Protein AF-A0A264W7M4-F1 (afdb_monomer)

pLDDT: mean 89.7, std 8.47, range [66.0, 98.31]

Structure (mmCIF, N/CA/C/O backbone):
data_AF-A0A264W7M4-F1
#
_entry.id   AF-A0A264W7M4-F1
#
loop_
_atom_site.group_PDB
_atom_site.id
_atom_site.type_symbol
_atom_site.label_atom_id
_atom_site.label_alt_id
_atom_site.label_comp_id
_atom_site.label_asym_id
_atom_site.label_entity_id
_atom_site.label_seq_id
_atom_site.pdbx_PDB_ins_code
_atom_site.Cartn_x
_atom_site.Cartn_y
_atom_site.Cartn_z
_atom_site.occupancy
_atom_site.B_iso_or_equiv
_atom_site.auth_seq_id
_atom_site.auth_comp_id
_atom_site.auth_asym_id
_atom_site.auth_atom_id
_atom_site.pdbx_PDB_model_num
ATOM 1 N N . GLU A 1 1 ? -11.948 18.738 1.315 1.00 75.06 1 GLU A N 1
ATOM 2 C CA . GLU A 1 1 ? -12.625 17.583 0.692 1.00 75.06 1 GLU A CA 1
ATOM 3 C C . GLU A 1 1 ? 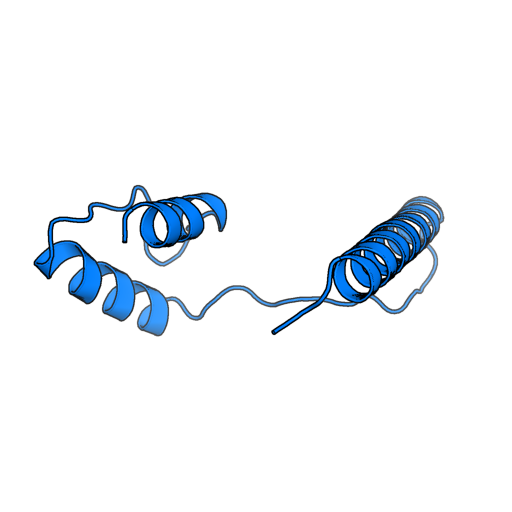-11.911 17.293 -0.624 1.00 75.06 1 GLU A C 1
ATOM 5 O O . GLU A 1 1 ? -11.581 18.259 -1.299 1.00 75.06 1 GLU A O 1
ATOM 10 N N . ARG A 1 2 ? -11.593 16.032 -0.950 1.00 85.00 2 ARG A N 1
ATOM 11 C CA . ARG A 1 2 ? -10.974 15.681 -2.245 1.00 85.00 2 ARG A CA 1
ATOM 12 C C . ARG A 1 2 ? -12.054 15.616 -3.325 1.00 85.00 2 ARG A C 1
ATOM 14 O O . ARG A 1 2 ? -12.970 14.798 -3.228 1.00 85.00 2 ARG A O 1
ATOM 21 N N . SER A 1 3 ? -11.926 16.453 -4.344 1.00 95.62 3 SER A N 1
ATOM 22 C CA . SER A 1 3 ? -12.788 16.511 -5.522 1.00 95.62 3 SER A CA 1
ATOM 23 C C . SER A 1 3 ? -12.662 15.264 -6.403 1.00 95.62 3 SER A C 1
ATOM 25 O O . SER A 1 3 ? -11.692 14.506 -6.333 1.00 95.62 3 SER A O 1
ATOM 27 N N . VAL A 1 4 ? -13.647 15.061 -7.284 1.00 96.62 4 VAL A N 1
ATOM 28 C CA . VAL A 1 4 ? -13.630 13.974 -8.279 1.00 96.62 4 VAL A CA 1
ATOM 29 C C . VAL A 1 4 ? -12.413 14.084 -9.199 1.00 96.62 4 VAL A C 1
ATOM 31 O O . VAL A 1 4 ? -11.798 13.070 -9.512 1.00 96.62 4 VAL A O 1
ATOM 34 N N . ALA A 1 5 ? -12.029 15.304 -9.584 1.00 97.38 5 ALA A N 1
ATOM 35 C CA . ALA A 1 5 ? -10.855 15.536 -10.419 1.00 97.38 5 ALA A CA 1
ATOM 36 C C . ALA A 1 5 ? -9.562 15.100 -9.712 1.00 97.38 5 ALA A C 1
ATOM 38 O O . ALA A 1 5 ? -8.748 14.404 -10.308 1.00 97.38 5 ALA A O 1
ATOM 39 N N . GLU A 1 6 ? -9.395 15.432 -8.430 1.00 97.38 6 GLU A N 1
ATOM 40 C CA . GLU A 1 6 ? -8.220 15.012 -7.654 1.00 97.38 6 GLU A CA 1
ATOM 41 C C . GLU A 1 6 ? -8.157 13.490 -7.482 1.00 97.38 6 GLU A C 1
ATOM 43 O O . GLU A 1 6 ? -7.080 12.907 -7.579 1.00 97.38 6 GLU A O 1
ATOM 48 N N . LYS A 1 7 ? -9.301 12.826 -7.266 1.00 96.75 7 LYS A N 1
ATOM 49 C CA . LYS A 1 7 ? -9.371 11.355 -7.227 1.00 96.75 7 LYS A CA 1
ATOM 50 C C . LYS A 1 7 ? -8.989 10.735 -8.563 1.00 96.75 7 LYS A C 1
ATOM 52 O O . LYS A 1 7 ? -8.182 9.819 -8.590 1.00 96.75 7 LYS A O 1
ATOM 57 N N . LEU A 1 8 ? -9.509 11.275 -9.661 1.00 97.00 8 LEU A N 1
ATOM 58 C CA . LEU A 1 8 ? -9.203 10.786 -10.999 1.00 97.00 8 LEU A CA 1
ATOM 59 C C . LEU A 1 8 ? -7.702 10.868 -11.306 1.00 97.00 8 LEU A C 1
ATOM 61 O O . LEU A 1 8 ? -7.124 9.903 -11.797 1.00 97.00 8 LEU A O 1
ATOM 65 N N . ILE A 1 9 ? -7.070 12.005 -10.999 1.00 97.81 9 ILE A N 1
ATOM 66 C CA . ILE A 1 9 ? -5.626 12.174 -11.197 1.00 97.81 9 ILE A CA 1
ATOM 67 C C . ILE A 1 9 ? -4.835 11.194 -10.326 1.00 97.81 9 ILE A C 1
ATOM 69 O O . ILE A 1 9 ? -3.877 10.601 -10.812 1.00 97.81 9 ILE A O 1
ATOM 73 N N . GLU A 1 10 ? -5.239 10.981 -9.073 1.00 97.62 10 GLU A N 1
ATOM 74 C CA . GLU A 1 10 ? -4.585 10.005 -8.194 1.00 97.62 10 GLU A CA 1
ATOM 75 C C . GLU A 1 10 ? -4.636 8.584 -8.762 1.00 97.62 10 GLU A C 1
ATOM 77 O O . GLU A 1 10 ? -3.590 7.950 -8.869 1.00 97.62 10 GLU A O 1
ATOM 82 N N . GLU A 1 11 ? -5.805 8.119 -9.208 1.00 97.69 11 GLU A N 1
ATOM 83 C CA . GLU A 1 11 ? -5.955 6.782 -9.799 1.00 97.69 11 GLU A CA 1
ATOM 84 C C . GLU A 1 11 ? -5.090 6.604 -11.054 1.00 97.69 11 GLU A C 1
ATOM 86 O O . GLU A 1 11 ? -4.426 5.579 -11.215 1.00 97.69 11 GLU A O 1
ATOM 91 N N . PHE A 1 12 ? -5.015 7.621 -11.922 1.00 98.31 12 PHE A N 1
ATOM 92 C CA . PHE A 1 12 ? -4.122 7.573 -13.083 1.00 98.31 12 PHE A CA 1
ATOM 93 C C . PHE A 1 12 ? -2.656 7.415 -12.680 1.00 98.31 12 PHE A C 1
ATOM 95 O O . PHE A 1 12 ? -1.926 6.626 -13.284 1.00 98.31 12 PHE A O 1
ATOM 102 N N . MET A 1 13 ? -2.221 8.152 -11.658 1.00 98.25 13 MET A N 1
ATOM 103 C CA . MET A 1 13 ? -0.847 8.066 -11.174 1.00 98.25 13 MET A CA 1
ATOM 104 C C . MET A 1 13 ? -0.562 6.722 -10.497 1.00 98.25 13 MET A C 1
ATOM 106 O O . MET A 1 13 ? 0.535 6.192 -10.669 1.00 98.25 13 MET A O 1
ATOM 110 N N . LEU A 1 14 ? -1.525 6.151 -9.767 1.00 97.81 14 LEU A N 1
ATOM 111 C CA . LEU A 1 14 ? -1.392 4.828 -9.151 1.00 97.81 14 LEU A CA 1
ATOM 112 C C . LEU A 1 14 ? -1.182 3.744 -10.212 1.00 97.81 14 LEU A C 1
ATOM 114 O O . LEU A 1 14 ? -0.165 3.053 -10.172 1.00 97.81 14 LEU A O 1
ATOM 118 N N . VAL A 1 15 ? -2.058 3.678 -11.220 1.00 98.31 15 VAL A N 1
ATOM 119 C CA . VAL A 1 15 ? -1.953 2.687 -12.307 1.00 98.31 15 VAL A CA 1
ATOM 120 C C . VAL A 1 15 ? -0.634 2.830 -13.072 1.00 98.31 15 VAL A C 1
ATOM 122 O O . VAL A 1 15 ? 0.015 1.833 -13.392 1.00 98.31 15 VAL A O 1
ATOM 125 N N . ALA A 1 16 ? -0.196 4.063 -13.345 1.00 98.25 16 ALA A N 1
ATOM 126 C CA . ALA A 1 16 ? 1.083 4.307 -14.008 1.00 98.25 16 ALA A CA 1
ATOM 127 C C . ALA A 1 16 ? 2.272 3.800 -13.172 1.00 98.25 16 ALA A C 1
ATOM 129 O O . ALA A 1 16 ? 3.156 3.125 -13.702 1.00 98.25 16 ALA A O 1
ATOM 130 N N . ASN A 1 17 ? 2.281 4.089 -11.869 1.00 97.94 17 ASN A N 1
ATOM 131 C CA . ASN A 1 17 ? 3.351 3.663 -10.966 1.00 97.94 17 ASN A CA 1
ATOM 132 C C . ASN A 1 17 ? 3.413 2.137 -10.828 1.00 97.94 17 ASN A C 1
ATOM 134 O O . ASN A 1 17 ? 4.504 1.569 -10.874 1.00 97.94 17 ASN A O 1
ATOM 138 N N . GLU A 1 18 ? 2.262 1.476 -10.698 1.00 97.75 18 GLU A N 1
ATOM 139 C CA . GLU A 1 18 ? 2.167 0.014 -10.636 1.00 97.75 18 GLU A CA 1
ATOM 140 C C . GLU A 1 18 ? 2.658 -0.632 -11.934 1.00 97.75 18 GLU A C 1
ATOM 142 O O . GLU A 1 18 ? 3.479 -1.545 -11.888 1.00 97.75 18 GLU A O 1
ATOM 147 N N . THR A 1 19 ? 2.256 -0.091 -13.089 1.00 98.00 19 THR A N 1
ATOM 148 C CA . THR A 1 19 ? 2.683 -0.590 -14.407 1.00 98.00 19 THR A CA 1
ATOM 149 C C . THR A 1 19 ? 4.200 -0.510 -14.579 1.00 98.00 19 THR A C 1
ATOM 151 O O . THR A 1 19 ? 4.828 -1.452 -15.063 1.00 98.00 19 THR A O 1
ATOM 154 N N . VAL A 1 20 ? 4.819 0.607 -14.179 1.00 97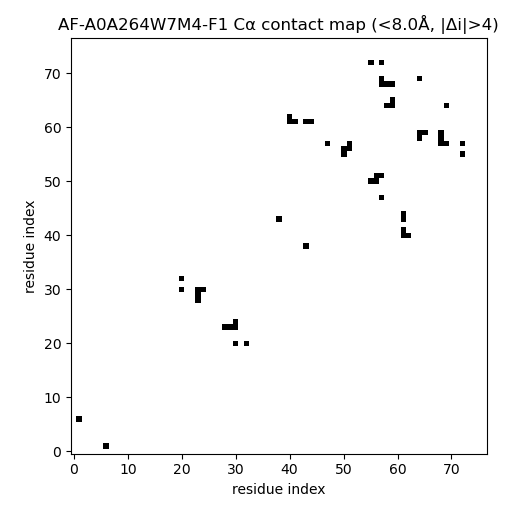.44 20 VAL A N 1
ATOM 155 C CA . VAL A 1 20 ? 6.281 0.761 -14.240 1.00 97.44 20 VAL A CA 1
ATOM 156 C C . VAL A 1 20 ? 6.959 -0.209 -13.274 1.00 97.44 20 VAL A C 1
ATOM 158 O O . VAL A 1 20 ? 7.886 -0.908 -13.675 1.00 97.44 20 VAL A O 1
ATOM 161 N N . ALA A 1 21 ? 6.494 -0.298 -12.026 1.00 97.81 21 ALA A N 1
ATOM 162 C CA . ALA A 1 21 ? 7.064 -1.221 -11.047 1.00 97.81 21 ALA A CA 1
ATOM 163 C C . ALA A 1 21 ? 6.992 -2.680 -11.529 1.00 97.81 21 ALA A C 1
ATOM 165 O O . ALA A 1 21 ? 7.987 -3.399 -11.453 1.00 97.81 21 ALA A O 1
ATOM 166 N N . GLU A 1 22 ? 5.854 -3.095 -12.085 1.00 97.38 22 GLU A N 1
ATOM 167 C CA . GLU A 1 22 ? 5.662 -4.428 -12.650 1.00 97.38 22 GLU A CA 1
ATOM 168 C C . GLU A 1 22 ? 6.577 -4.671 -13.861 1.00 97.38 22 GLU A C 1
ATOM 170 O O . GLU A 1 22 ? 7.251 -5.698 -13.941 1.00 97.38 22 GLU A O 1
ATOM 175 N N . HIS A 1 23 ? 6.675 -3.714 -14.785 1.00 98.00 23 HIS A N 1
ATOM 176 C CA . HIS A 1 23 ? 7.543 -3.846 -15.956 1.00 98.00 23 HIS A CA 1
ATOM 177 C C . HIS A 1 23 ? 9.012 -4.062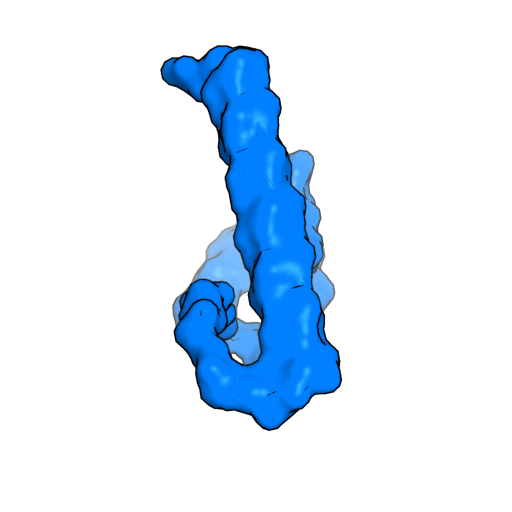 -15.563 1.00 98.00 23 HIS A C 1
ATOM 179 O O . HIS A 1 23 ? 9.678 -4.958 -16.086 1.00 98.00 23 HIS A 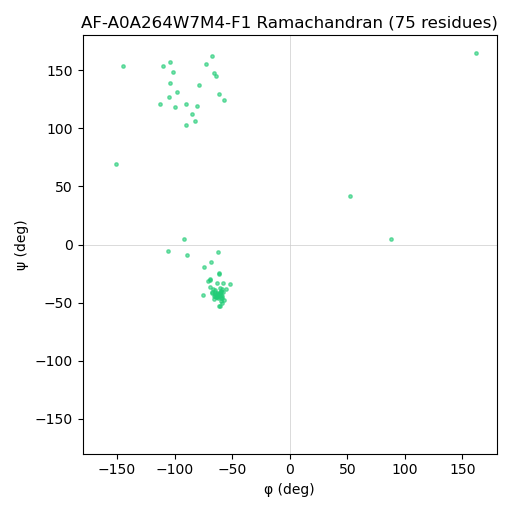O 1
ATOM 185 N N . PHE A 1 24 ? 9.514 -3.276 -14.607 1.00 97.75 24 PHE A N 1
ATOM 186 C CA . PHE A 1 24 ? 10.884 -3.408 -14.105 1.00 97.75 24 PHE A CA 1
ATOM 187 C C . PHE A 1 24 ? 11.094 -4.671 -13.262 1.00 97.75 24 PHE A C 1
ATOM 189 O O . PHE A 1 24 ? 12.180 -5.253 -13.321 1.00 97.75 24 PHE A O 1
ATOM 196 N N . HIS A 1 25 ? 10.063 -5.140 -12.554 1.00 96.19 25 HIS A N 1
ATOM 197 C CA . HIS A 1 25 ? 10.084 -6.427 -11.863 1.00 96.19 25 HIS A CA 1
ATOM 198 C C . HIS A 1 25 ? 10.337 -7.578 -12.845 1.00 96.19 25 HIS A C 1
ATOM 200 O O . HIS A 1 25 ? 11.267 -8.362 -12.649 1.00 96.19 25 HIS A O 1
ATOM 206 N N . TRP A 1 26 ? 9.585 -7.635 -13.949 1.00 97.69 26 TRP A N 1
ATOM 207 C CA . TRP A 1 26 ? 9.736 -8.689 -14.959 1.00 97.69 26 TRP A CA 1
ATOM 208 C C . TRP A 1 2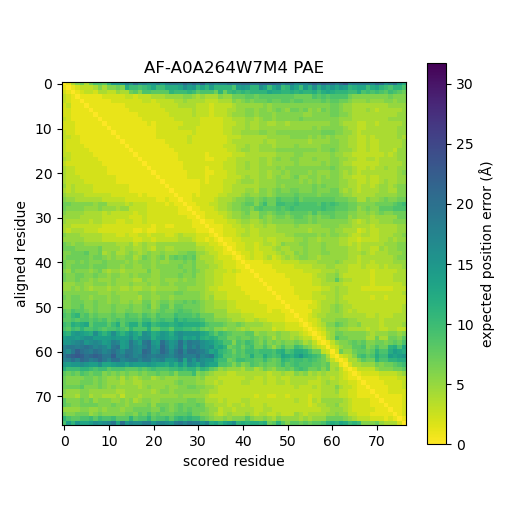6 ? 11.044 -8.599 -15.754 1.00 97.69 26 TRP A C 1
ATOM 210 O O . TRP A 1 26 ? 11.584 -9.627 -16.160 1.00 97.69 26 TRP A O 1
ATOM 220 N N . MET A 1 27 ? 11.587 -7.394 -15.955 1.00 97.50 27 MET A N 1
ATOM 221 C CA . MET A 1 27 ? 12.908 -7.210 -16.575 1.00 97.50 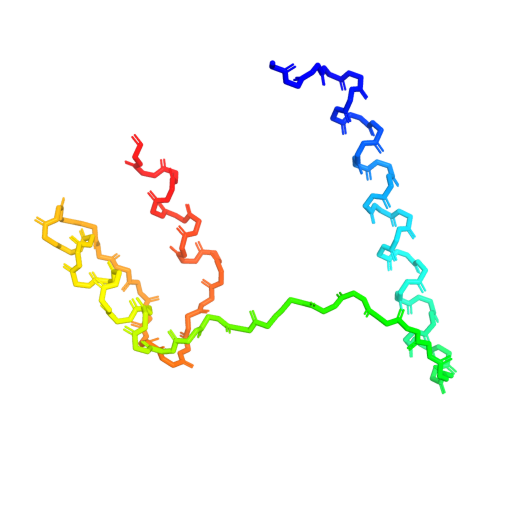27 MET A CA 1
ATOM 222 C C . MET A 1 27 ? 14.069 -7.697 -15.694 1.00 97.50 27 MET A C 1
ATOM 224 O O . MET A 1 27 ? 15.177 -7.862 -16.202 1.00 97.50 27 MET A O 1
ATOM 228 N N . ASN A 1 28 ? 13.832 -7.929 -14.397 1.00 95.69 28 ASN A N 1
ATOM 229 C CA . ASN A 1 28 ? 14.833 -8.363 -13.421 1.00 95.69 28 ASN A CA 1
ATOM 230 C C . ASN A 1 28 ? 16.094 -7.474 -13.398 1.00 95.69 28 ASN A C 1
ATOM 232 O O . ASN A 1 28 ? 17.229 -7.952 -13.330 1.00 95.69 28 ASN A O 1
ATOM 236 N N . VAL A 1 29 ? 15.886 -6.160 -13.480 1.00 96.00 29 VAL A N 1
ATOM 237 C CA . VAL A 1 29 ? 16.941 -5.143 -13.386 1.00 96.00 29 VAL A CA 1
ATOM 238 C C . VAL A 1 29 ? 16.819 -4.369 -12.070 1.00 96.00 29 VAL A C 1
ATOM 240 O O . VAL A 1 29 ? 15.716 -4.250 -11.530 1.00 96.00 29 VAL A O 1
ATOM 243 N N . PRO A 1 30 ? 17.919 -3.805 -11.538 1.00 96.44 30 PRO A N 1
ATOM 244 C CA . PRO A 1 30 ? 17.847 -2.945 -10.363 1.00 96.44 30 PRO A CA 1
ATOM 245 C C . PRO A 1 30 ? 16.902 -1.757 -10.597 1.00 96.44 30 PRO A C 1
ATOM 247 O O . PRO A 1 30 ? 17.085 -0.982 -11.536 1.00 96.44 30 PRO A O 1
ATOM 250 N N . PHE A 1 31 ? 15.907 -1.604 -9.725 1.00 96.25 31 PHE A N 1
ATOM 251 C CA . PHE A 1 31 ? 14.920 -0.528 -9.764 1.00 96.25 31 PHE A CA 1
ATOM 252 C C . PHE A 1 31 ? 14.534 -0.119 -8.338 1.00 96.25 31 PHE A C 1
ATOM 254 O O . PHE A 1 31 ? 14.650 -0.914 -7.404 1.00 96.25 31 PHE A O 1
ATOM 261 N N . ILE A 1 32 ? 14.102 1.129 -8.156 1.00 96.12 32 ILE A N 1
ATOM 262 C CA . ILE A 1 32 ? 13.674 1.637 -6.848 1.00 96.12 32 ILE A CA 1
ATOM 263 C C . ILE A 1 32 ? 12.175 1.389 -6.697 1.00 96.12 32 ILE A C 1
ATOM 265 O O . ILE A 1 32 ? 11.376 1.921 -7.461 1.00 96.12 32 ILE A O 1
ATOM 269 N N . TYR A 1 33 ? 11.795 0.635 -5.669 1.00 96.31 33 TYR A N 1
ATOM 270 C CA . TYR A 1 33 ? 10.398 0.342 -5.359 1.00 96.31 33 TYR A CA 1
ATOM 271 C C . TYR A 1 33 ? 9.885 1.203 -4.207 1.00 96.31 33 TYR A C 1
ATOM 273 O O . TYR A 1 33 ? 10.618 1.547 -3.276 1.00 96.31 33 TYR A O 1
ATOM 281 N N . ARG A 1 34 ? 8.588 1.516 -4.245 1.00 96.75 34 ARG A N 1
ATOM 282 C CA . ARG A 1 34 ? 7.868 2.108 -3.117 1.00 96.75 34 ARG A CA 1
ATOM 283 C C . ARG A 1 34 ? 7.298 0.976 -2.263 1.00 96.75 34 ARG A C 1
ATOM 285 O O . ARG A 1 34 ? 6.301 0.376 -2.636 1.00 96.75 34 ARG A O 1
ATOM 292 N N . ILE A 1 35 ? 7.937 0.690 -1.133 1.00 93.19 35 ILE A N 1
ATOM 293 C CA . ILE A 1 35 ? 7.542 -0.398 -0.228 1.00 93.19 35 ILE A CA 1
ATOM 294 C C . ILE A 1 35 ? 6.833 0.190 0.996 1.00 93.19 35 ILE A C 1
ATOM 296 O O . ILE A 1 35 ? 7.245 1.228 1.520 1.00 93.19 35 ILE A O 1
ATOM 300 N N . HIS A 1 36 ? 5.764 -0.471 1.438 1.00 91.56 36 HIS A N 1
ATOM 301 C CA . HIS A 1 36 ? 5.135 -0.233 2.733 1.00 91.56 36 HIS A CA 1
ATOM 302 C C . HIS A 1 36 ? 5.353 -1.469 3.604 1.00 91.56 36 HIS A C 1
ATOM 304 O O . HIS A 1 36 ? 4.989 -2.572 3.202 1.00 91.56 36 HIS A O 1
ATOM 310 N N . GLU A 1 37 ? 5.998 -1.287 4.752 1.00 88.12 37 GLU A N 1
ATOM 311 C CA . GLU A 1 37 ? 6.309 -2.383 5.668 1.00 88.12 37 GLU A CA 1
ATOM 312 C C . GLU A 1 37 ? 5.056 -2.884 6.391 1.00 88.12 37 GLU A C 1
ATOM 314 O O . GLU A 1 37 ? 4.078 -2.153 6.573 1.00 88.12 37 GLU A O 1
ATOM 319 N N . GLU A 1 38 ? 5.106 -4.136 6.834 1.00 86.56 38 GLU A N 1
ATOM 320 C CA . GLU A 1 38 ? 4.054 -4.715 7.659 1.00 86.56 38 GLU A CA 1
ATOM 321 C C . GLU A 1 38 ? 3.970 -4.018 9.028 1.00 86.56 38 GLU A C 1
ATOM 323 O O . GLU A 1 38 ? 4.979 -3.558 9.579 1.00 86.56 38 GLU A O 1
ATOM 328 N N . PRO A 1 39 ? 2.765 -3.925 9.618 1.00 85.62 39 PRO A N 1
ATOM 329 C CA . PRO A 1 39 ? 2.607 -3.343 10.938 1.00 85.62 39 PRO A CA 1
ATOM 330 C C . PRO A 1 39 ? 3.342 -4.174 11.995 1.00 85.62 39 PRO A C 1
ATOM 332 O O . PRO A 1 39 ? 3.360 -5.400 11.970 1.00 85.62 39 PRO A O 1
ATOM 335 N N . ASN A 1 40 ? 3.893 -3.493 12.999 1.00 88.06 40 ASN A N 1
ATOM 336 C CA . ASN A 1 40 ? 4.506 -4.160 14.142 1.00 88.06 40 ASN A CA 1
ATOM 337 C C . ASN A 1 40 ? 3.471 -5.022 14.900 1.00 88.06 40 ASN A C 1
ATOM 339 O O . ASN A 1 40 ? 2.422 -4.510 15.307 1.00 88.06 40 ASN A O 1
ATOM 343 N N . ALA A 1 41 ? 3.810 -6.290 15.152 1.00 88.19 41 ALA A N 1
ATOM 344 C CA . ALA A 1 41 ? 2.933 -7.272 15.792 1.00 88.19 41 ALA A CA 1
ATOM 345 C C . ALA A 1 41 ? 2.378 -6.824 17.158 1.00 88.19 41 ALA A C 1
ATOM 347 O O . ALA A 1 41 ? 1.208 -7.051 17.455 1.00 88.19 41 ALA A O 1
ATOM 348 N N . GLU A 1 42 ? 3.170 -6.132 17.982 1.00 89.31 42 GLU A N 1
ATOM 349 C CA . GLU A 1 42 ? 2.714 -5.634 19.287 1.00 89.31 42 GLU A CA 1
ATOM 350 C C . GLU A 1 42 ? 1.648 -4.541 19.130 1.00 89.31 42 GLU A C 1
ATOM 352 O O . GLU A 1 42 ? 0.642 -4.524 19.843 1.00 89.31 42 GLU A O 1
ATOM 357 N N . LYS A 1 43 ? 1.843 -3.625 18.172 1.00 88.19 43 LYS A N 1
ATOM 358 C CA . LYS A 1 43 ? 0.857 -2.573 17.879 1.00 88.19 43 LYS A CA 1
ATOM 359 C C . LYS A 1 43 ? -0.438 -3.179 17.356 1.00 88.19 43 LYS A C 1
ATOM 361 O O . LYS A 1 43 ? -1.518 -2.739 17.743 1.00 88.19 43 LYS A O 1
ATOM 366 N N . LEU A 1 44 ? -0.316 -4.188 16.500 1.00 88.94 44 LEU A N 1
ATOM 367 C CA . LEU A 1 44 ? -1.458 -4.880 15.934 1.00 88.94 44 LEU A CA 1
ATOM 368 C C . LEU A 1 44 ? -2.246 -5.640 17.006 1.00 88.94 44 LEU A C 1
ATOM 370 O O . LEU A 1 44 ? -3.464 -5.510 17.058 1.00 88.94 44 LEU A O 1
ATOM 374 N N . GLN A 1 45 ? -1.566 -6.352 17.907 1.00 88.38 45 GLN A N 1
ATOM 375 C CA . GLN A 1 45 ? -2.205 -7.051 19.025 1.00 88.38 45 GLN A CA 1
ATOM 376 C C . GLN A 1 45 ? -3.031 -6.092 19.895 1.00 88.38 45 GLN A C 1
ATOM 378 O O . GLN A 1 45 ? -4.206 -6.349 20.152 1.00 88.38 45 GLN A O 1
ATOM 383 N N . LYS A 1 46 ? -2.458 -4.940 20.272 1.00 90.12 46 LYS A N 1
ATOM 384 C CA . LYS A 1 46 ? -3.170 -3.906 21.046 1.00 90.12 46 LYS A CA 1
ATOM 385 C C . LYS A 1 46 ? -4.405 -3.378 20.315 1.00 90.12 46 LYS A C 1
ATOM 387 O O . LYS A 1 46 ? -5.442 -3.151 20.933 1.00 90.12 46 LYS A O 1
ATOM 392 N N . PHE A 1 47 ? -4.304 -3.181 19.001 1.00 89.75 47 PHE A N 1
ATOM 393 C CA . PHE A 1 47 ? -5.439 -2.759 18.183 1.00 89.75 47 PHE A CA 1
ATOM 394 C C . PHE A 1 47 ? -6.546 -3.821 18.149 1.00 89.75 47 PHE A C 1
ATOM 396 O O . PHE A 1 47 ? -7.714 -3.483 18.331 1.00 89.75 47 PHE A O 1
ATOM 403 N N . LEU A 1 48 ? -6.190 -5.098 17.978 1.00 87.88 48 LEU A N 1
ATOM 404 C CA . LEU A 1 48 ? -7.147 -6.207 17.961 1.00 87.88 48 LEU A CA 1
ATOM 405 C C . LEU A 1 48 ? -7.898 -6.347 19.294 1.00 87.88 48 LEU A C 1
ATOM 407 O O . LEU A 1 48 ? -9.117 -6.512 19.297 1.00 87.88 48 LEU A O 1
ATOM 411 N N . GLU A 1 49 ? -7.204 -6.223 20.426 1.00 89.00 49 GLU A N 1
ATOM 412 C CA . GLU A 1 49 ? -7.821 -6.217 21.762 1.00 89.00 49 GLU A CA 1
ATOM 413 C C . GLU A 1 49 ? -8.803 -5.049 21.936 1.00 89.00 49 GLU A C 1
ATOM 415 O O . GLU A 1 49 ? -9.921 -5.225 22.434 1.00 89.00 49 GLU A O 1
ATOM 420 N N . PHE A 1 50 ? -8.413 -3.862 21.465 1.00 90.50 50 PHE A N 1
ATOM 421 C CA . PHE A 1 50 ? -9.253 -2.671 21.508 1.00 90.50 50 PHE A CA 1
ATOM 422 C C . PHE A 1 50 ? -10.551 -2.865 20.715 1.00 90.50 50 PHE A C 1
ATOM 424 O O . PHE A 1 50 ? -11.630 -2.703 21.280 1.00 90.50 50 PHE A O 1
ATOM 431 N N . VAL A 1 51 ? -10.479 -3.273 19.443 1.00 89.88 51 VAL A N 1
ATOM 432 C CA . VAL A 1 51 ? -11.680 -3.436 18.595 1.00 89.88 51 VAL A CA 1
ATOM 433 C C . VAL A 1 51 ? -12.567 -4.604 19.034 1.00 89.88 51 VAL A C 1
ATOM 435 O O . VAL A 1 51 ? -13.790 -4.516 18.925 1.00 89.88 51 VAL A O 1
ATOM 438 N N . THR A 1 52 ? -11.978 -5.653 19.619 1.00 88.50 52 THR A N 1
ATOM 439 C CA . THR A 1 52 ? -12.731 -6.785 20.189 1.00 88.50 52 THR A CA 1
ATOM 440 C C . THR A 1 52 ? -13.623 -6.337 21.347 1.00 88.50 52 THR A C 1
ATOM 442 O O . THR A 1 52 ? -14.735 -6.841 21.495 1.00 88.50 52 THR A O 1
ATOM 445 N N . THR A 1 53 ? -13.200 -5.332 22.123 1.00 89.62 53 THR A N 1
ATOM 446 C CA . THR A 1 53 ? -14.018 -4.738 23.200 1.00 89.62 53 THR A CA 1
ATOM 447 C C . THR A 1 53 ? -15.311 -4.103 22.667 1.00 89.62 53 THR A C 1
ATOM 449 O O . THR A 1 53 ? -16.313 -4.055 23.377 1.00 89.62 53 THR A O 1
ATOM 452 N N . PHE A 1 54 ? -15.327 -3.678 21.400 1.00 88.62 54 PHE A N 1
ATOM 453 C CA . PHE A 1 54 ? -16.513 -3.146 20.717 1.00 88.62 54 PHE A CA 1
ATOM 454 C C . PHE A 1 54 ? -17.316 -4.216 19.957 1.00 88.62 54 PHE A C 1
ATOM 456 O O . PHE A 1 54 ? -18.290 -3.886 19.288 1.00 88.62 54 PHE A O 1
ATOM 463 N N . GLY A 1 55 ? -16.937 -5.495 20.059 1.00 86.31 55 GLY A N 1
ATOM 464 C CA . GLY A 1 55 ? -17.624 -6.611 19.402 1.00 86.31 55 GLY A CA 1
ATOM 465 C C . GLY A 1 55 ? -17.141 -6.925 17.982 1.00 86.31 55 GLY A C 1
ATOM 466 O O . GLY A 1 55 ? -17.699 -7.818 17.343 1.00 86.31 55 GLY A O 1
ATOM 467 N N . TYR A 1 56 ? -16.096 -6.254 17.487 1.00 86.62 56 TYR A N 1
ATOM 468 C CA . TYR A 1 56 ? -15.505 -6.560 16.183 1.00 86.62 56 TYR A CA 1
ATOM 469 C C . TYR A 1 56 ? -14.477 -7.686 16.312 1.00 86.62 56 TYR A C 1
ATOM 471 O O . TYR A 1 56 ? -13.418 -7.509 16.912 1.00 86.62 56 TYR A O 1
ATOM 479 N N . VAL A 1 57 ? -14.776 -8.850 15.730 1.00 77.88 57 VAL A N 1
ATOM 480 C CA . VAL A 1 57 ? -13.863 -10.002 15.718 1.00 77.88 57 VAL A CA 1
ATOM 481 C C . VAL A 1 57 ? -13.138 -10.071 14.383 1.00 77.88 57 VAL A C 1
ATOM 483 O O . VAL A 1 57 ? -13.749 -10.265 13.332 1.00 77.88 57 VAL A O 1
ATOM 486 N N . VAL A 1 58 ? -11.815 -9.962 14.432 1.00 77.12 58 VAL A N 1
ATOM 487 C CA . VAL A 1 58 ? -10.953 -10.013 13.250 1.00 77.12 58 VAL A CA 1
ATOM 488 C C . VAL A 1 58 ? -10.385 -11.418 13.101 1.00 77.12 58 VAL A C 1
ATOM 490 O O . VAL A 1 58 ? -9.864 -11.993 14.054 1.00 77.12 58 VAL A O 1
ATOM 493 N N . LYS A 1 59 ? -10.475 -11.989 11.899 1.00 70.94 59 LYS A N 1
ATOM 494 C CA . LYS A 1 59 ? -9.873 -13.293 11.596 1.00 70.94 59 LYS A CA 1
ATOM 495 C C . LYS A 1 59 ? -8.388 -13.103 11.272 1.00 70.94 59 LYS A C 1
ATOM 497 O O . LYS A 1 59 ? -8.066 -12.617 10.193 1.00 70.94 59 LYS A O 1
ATOM 502 N N . GLY A 1 60 ? -7.509 -13.486 12.197 1.00 69.50 60 GLY A N 1
ATOM 503 C CA . GLY A 1 60 ? -6.052 -13.461 12.024 1.00 69.50 60 GLY A CA 1
ATOM 504 C C . GLY A 1 60 ? -5.309 -13.528 13.360 1.00 69.50 60 GLY A C 1
ATOM 505 O O . GLY A 1 60 ? -5.906 -13.318 14.415 1.00 69.50 60 GLY A O 1
ATOM 506 N N . THR A 1 61 ? -4.011 -13.828 13.322 1.00 66.69 61 THR A N 1
ATOM 507 C CA . THR A 1 61 ? -3.101 -13.658 14.468 1.00 66.69 61 THR A CA 1
ATOM 508 C C . THR A 1 61 ? -2.242 -12.414 14.245 1.00 66.69 61 THR A C 1
ATOM 510 O O . THR A 1 61 ? -2.053 -11.978 13.112 1.00 66.69 61 THR A O 1
ATOM 513 N N . ALA A 1 62 ? -1.699 -11.822 15.313 1.00 66.00 62 ALA A N 1
ATOM 514 C CA . ALA A 1 62 ? -0.933 -10.572 15.228 1.00 66.00 62 ALA A CA 1
ATOM 515 C C . ALA A 1 62 ? 0.359 -10.649 14.380 1.00 66.00 62 ALA A C 1
ATOM 517 O O . ALA A 1 62 ? 1.005 -9.627 14.173 1.00 66.00 62 ALA A O 1
ATOM 518 N N . GLY A 1 63 ? 0.755 -11.837 13.912 1.00 66.38 63 GLY A N 1
ATOM 519 C CA . GLY A 1 63 ? 1.896 -12.029 13.013 1.00 66.38 63 GLY A CA 1
ATOM 520 C C . GLY A 1 63 ? 1.526 -12.344 11.561 1.00 66.38 63 GLY A C 1
ATOM 521 O O . GLY A 1 63 ? 2.428 -12.436 10.743 1.00 66.38 63 GLY A O 1
ATOM 522 N N . ASP A 1 64 ? 0.242 -12.536 11.244 1.00 71.25 64 ASP A N 1
ATOM 523 C CA . ASP A 1 64 ? -0.220 -12.897 9.897 1.00 71.25 64 ASP A CA 1
ATOM 524 C C . ASP A 1 64 ? -1.636 -12.345 9.674 1.00 71.25 64 ASP A C 1
ATOM 526 O O . ASP A 1 64 ? -2.639 -13.068 9.680 1.00 71.25 64 ASP A O 1
ATOM 530 N N . ILE A 1 65 ? -1.733 -11.013 9.585 1.00 81.12 65 ILE A N 1
ATOM 531 C CA . ILE A 1 65 ? -2.983 -10.339 9.240 1.00 81.12 65 ILE A CA 1
ATOM 532 C C . ILE A 1 65 ? -2.930 -9.830 7.806 1.00 81.12 65 ILE A C 1
ATOM 534 O O . ILE A 1 65 ? -2.054 -9.062 7.413 1.00 81.12 65 ILE A O 1
ATOM 538 N N . HIS A 1 66 ? -3.932 -10.206 7.023 1.00 84.81 66 HIS A N 1
ATOM 539 C CA . HIS A 1 66 ? -4.088 -9.660 5.687 1.00 84.81 66 HIS A CA 1
ATOM 540 C C . HIS A 1 66 ? -4.713 -8.251 5.764 1.00 84.81 66 HIS A C 1
ATOM 542 O O . HIS A 1 66 ? -5.711 -8.085 6.474 1.00 84.81 66 HIS A O 1
ATOM 548 N N . PRO A 1 67 ? -4.249 -7.247 4.991 1.00 87.94 67 PRO A N 1
ATOM 549 C CA . PRO A 1 67 ? -4.803 -5.885 5.018 1.00 87.94 67 PRO A CA 1
ATOM 550 C C . PRO A 1 67 ? -6.327 -5.816 4.833 1.00 87.94 67 PRO A C 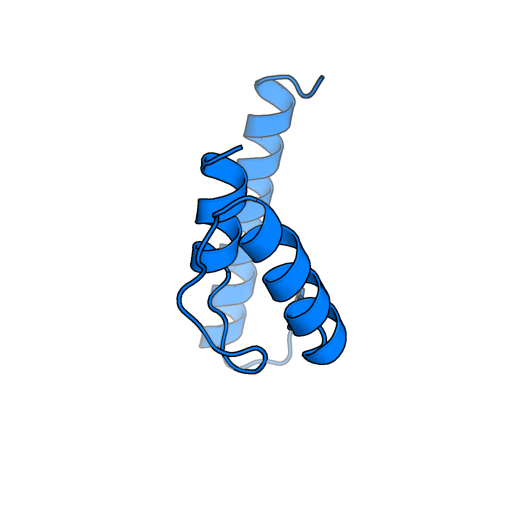1
ATOM 552 O O . PRO A 1 67 ? -7.004 -5.006 5.459 1.00 87.94 67 PRO A O 1
ATOM 555 N N . ARG A 1 68 ? -6.900 -6.728 4.035 1.00 87.06 68 ARG A N 1
ATOM 556 C CA . ARG A 1 68 ? -8.365 -6.857 3.867 1.00 87.06 68 ARG A CA 1
ATOM 557 C C . ARG A 1 68 ? -9.120 -7.127 5.173 1.00 87.06 68 ARG A C 1
ATOM 559 O O . ARG A 1 68 ? -10.256 -6.685 5.305 1.00 87.06 68 ARG A O 1
ATOM 566 N N . ALA A 1 69 ? -8.522 -7.845 6.123 1.00 85.94 69 ALA A N 1
ATOM 567 C CA . ALA A 1 69 ? -9.148 -8.079 7.420 1.00 85.94 69 ALA A CA 1
ATOM 568 C C . ALA A 1 69 ? -9.260 -6.767 8.213 1.00 85.94 69 ALA A C 1
ATOM 570 O O . ALA A 1 69 ? -10.298 -6.507 8.813 1.00 85.94 69 ALA A O 1
ATOM 571 N N . LEU A 1 70 ? -8.247 -5.898 8.137 1.00 87.81 70 LEU A N 1
ATOM 572 C CA . LEU A 1 70 ? -8.301 -4.561 8.735 1.00 87.81 70 LEU A CA 1
ATOM 573 C C . LEU A 1 70 ? -9.316 -3.661 8.020 1.00 87.81 70 LEU A C 1
ATOM 575 O O . LEU A 1 70 ? -10.083 -2.968 8.684 1.00 87.81 70 LEU A O 1
ATOM 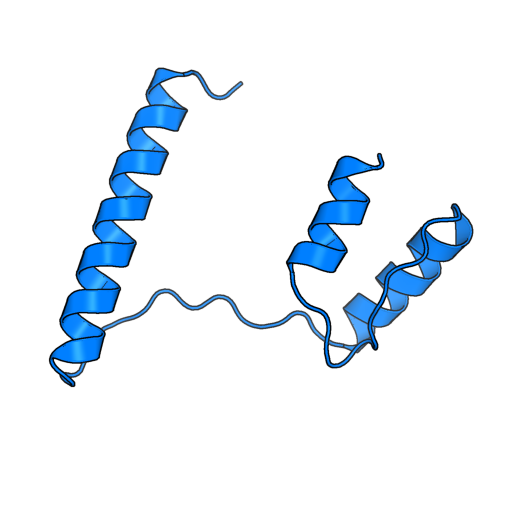579 N N . GLN A 1 71 ? -9.380 -3.728 6.686 1.00 89.38 71 GLN A N 1
ATOM 580 C CA . GLN A 1 71 ? -10.361 -2.974 5.900 1.00 89.38 71 GLN A CA 1
ATOM 581 C C . GLN A 1 71 ? -11.802 -3.301 6.309 1.00 89.38 71 GLN A C 1
ATOM 583 O O . GLN A 1 71 ? -12.604 -2.393 6.479 1.00 89.38 71 GLN A O 1
ATOM 588 N N . SER A 1 72 ? -12.120 -4.576 6.563 1.00 87.62 72 SER A N 1
ATOM 589 C CA . SER A 1 72 ? -13.476 -4.955 6.989 1.00 87.62 72 SER A CA 1
ATOM 590 C C . SER A 1 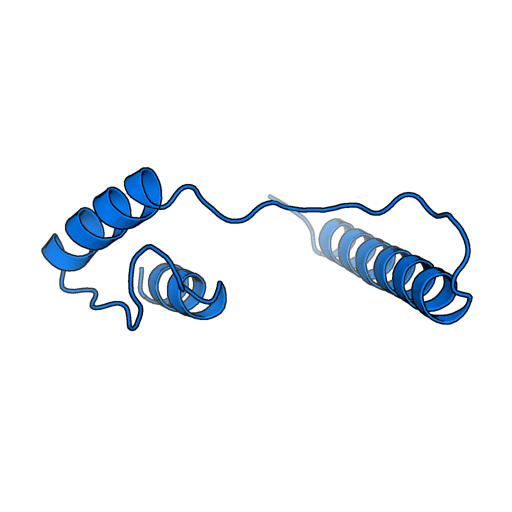72 ? -13.918 -4.327 8.315 1.00 87.62 72 SER A C 1
ATOM 592 O O . SER A 1 72 ? -15.113 -4.178 8.542 1.00 87.62 72 SER A O 1
ATOM 594 N N . ILE A 1 73 ? -12.974 -3.943 9.180 1.00 87.62 73 ILE A N 1
ATOM 595 C CA . ILE A 1 73 ? -13.278 -3.222 10.423 1.00 87.62 73 ILE A CA 1
ATOM 596 C C . ILE A 1 73 ? -13.615 -1.770 10.100 1.00 87.62 73 ILE A C 1
ATOM 598 O O . ILE A 1 73 ? -14.571 -1.240 10.650 1.00 87.62 73 ILE A O 1
ATOM 602 N N . LEU A 1 74 ? -12.845 -1.139 9.207 1.00 87.56 74 LEU A N 1
ATOM 603 C CA . LEU A 1 74 ? -13.100 0.234 8.768 1.00 87.56 74 LEU A CA 1
ATOM 604 C C . LEU A 1 74 ? -14.469 0.369 8.100 1.00 87.56 74 LEU A C 1
ATOM 606 O O . LEU A 1 74 ? -15.139 1.366 8.322 1.00 87.56 74 LEU A O 1
ATOM 610 N N . ASP A 1 75 ? -14.890 -0.634 7.330 1.00 88.06 75 ASP A N 1
ATOM 611 C CA . ASP A 1 75 ? -16.194 -0.632 6.657 1.00 88.06 75 ASP A CA 1
ATOM 612 C C . ASP A 1 75 ? -17.369 -0.899 7.621 1.00 88.06 75 ASP A C 1
ATOM 614 O O . ASP A 1 75 ? -18.521 -0.628 7.282 1.00 88.06 75 ASP A O 1
ATOM 618 N N . ALA A 1 76 ? -17.099 -1.475 8.798 1.00 84.50 76 ALA A N 1
ATOM 619 C CA . ALA A 1 76 ? -18.110 -1.818 9.798 1.00 84.50 76 ALA A CA 1
ATOM 620 C C . ALA A 1 76 ? -18.399 -0.685 10.803 1.00 84.50 76 ALA A C 1
ATOM 622 O O . ALA A 1 76 ? -19.341 -0.813 11.589 1.00 84.50 76 ALA A O 1
ATOM 623 N N . VAL A 1 77 ? -17.593 0.383 10.789 1.00 76.94 77 VAL A N 1
ATOM 624 C CA . VAL A 1 77 ? -17.722 1.588 11.629 1.00 76.94 77 VAL A CA 1
ATOM 625 C C . VAL A 1 77 ? -18.397 2.702 10.840 1.00 76.94 77 VAL A C 1
ATOM 627 O O . VAL A 1 77 ? -19.296 3.351 11.421 1.00 76.94 77 VAL A O 1
#

Mean predicted aligned error: 5.31 Å

Radius of gyration: 17.4 Å; Cα contacts (8 Å, |Δi|>4): 28; chains: 1; bounding box: 36×31×40 Å

InterPro domains:
  IPR001900 Ribonuclease II/R [PF00773] (1-61)
  IPR012340 Nucleic acid-binding, OB-fold [SSF50249] (1-76)

Foldseek 3Di:
DQDPVNVVVVVVVVVVLVVVVVVCVVVVDDDDDDDDDDDDLVVQVVVQVVVVVVVDHFPDHSVDHDVVSVVVSVVVD

Organism: NCBI:txid2020506

Secondary structure (DSSP, 8-state):
---HHHHHHHHHHHHHHHHHHHHHHHHT--------PPPPHHHHHHHHHHHHHTT---SSBTTB--HHHHHHHHTT-

Solvent-accessible surface area (backbone atoms only — not comparable to full-atom values): 4891 Å² total; per-residue (Å²): 133,88,49,73,66,59,52,52,54,48,54,54,52,49,55,52,52,51,51,51,54,51,53,42,57,75,66,71,53,98,75,91,77,92,82,81,82,81,79,57,41,70,62,44,42,55,50,52,58,56,42,40,75,75,71,49,81,71,84,62,51,55,88,60,63,57,69,68,53,58,48,56,54,65,76,72,107

Sequence (77 aa):
ERSVAEKLIEEFMLVANETVAEHFHWMNVPFIYRIHEEPNAEKLQKFLEFVTTFGYVVKGTAGDIHPRALQSILDAV